Protein AF-A0ABD3DIK8-F1 (afdb_monomer)

Mean predicted aligned error: 4.64 Å

Radius of gyration: 12.61 Å; Cα contacts (8 Å, |Δi|>4): 151; chains: 1; bounding box: 32×19×31 Å

InterPro domains:
  IPR000864 Proteinase inhibitor I13, potato inhibitor I [PF00280] (23-88)
  IPR000864 Proteinase inhibitor I13, potato inhibitor I [PTHR33091] (21-88)
  IPR036354 Proteinase inhibitor I13, potato inhibitor I superfamily [SSF54654] (23-88)

Solvent-accessible surface area (backbone atoms only — not comparable to full-atom values): 5081 Å² total; per-residue (Å²): 130,79,94,61,71,83,73,76,78,42,36,91,92,41,93,46,51,76,58,39,23,74,90,37,61,41,66,39,72,87,37,48,68,33,45,53,67,61,36,49,56,51,48,44,70,53,24,76,71,44,46,79,44,82,26,47,71,94,59,71,67,90,76,89,72,74,16,40,36,22,26,48,44,38,22,42,98,84,46,23,24,72,46,68,32,38,46,52

Nearest PDB structures (foldseek):
  6qiy-assembly1_A  TM=9.265E-01  e=1.836E-06  Hordeum vulgare
  1tm5-assembly1_I  TM=9.489E-01  e=3.331E-06  Hordeum vulgare subsp. vulgare
  1y48-assembly1_I  TM=9.475E-01  e=4.637E-06  Hordeum vulgare
  1dwm-assembly1_A  TM=8.902E-01  e=1.719E-06  Linum usitatissimum
  1y4d-assembly1_I  TM=9.323E-01  e=1.428E-05  Hordeum vulgare

Secondary structure (DSSP, 8-state):
--SSPSSPP--TT--SHHHHHTTS--B-GGGTTSBHHHHHHHHHHH-TTPEEEEEEGGG-PPP----TTEEEEEE-TTSBB-S--BB-

Organism: NCBI:txid1961234

pLDDT: mean 89.47, std 11.83, range [39.56, 98.38]

Structure (mmCIF, N/CA/C/O backbone):
data_AF-A0ABD3DIK8-F1
#
_entry.id   AF-A0ABD3DIK8-F1
#
loop_
_atom_site.group_PDB
_atom_site.id
_atom_site.type_symbol
_atom_site.label_atom_id
_atom_site.label_alt_id
_atom_site.label_comp_id
_atom_site.label_asym_id
_atom_site.label_entity_id
_atom_site.label_seq_id
_atom_site.pdbx_PDB_ins_code
_atom_site.Cartn_x
_atom_site.Cartn_y
_atom_site.Cartn_z
_atom_site.occupancy
_atom_site.B_iso_or_equiv
_atom_site.auth_seq_id
_atom_site.auth_comp_id
_atom_site.auth_asym_id
_atom_site.auth_atom_id
_atom_site.pdbx_PDB_model_num
ATOM 1 N N . MET A 1 1 ? 18.627 -5.578 16.330 1.00 39.56 1 MET A N 1
ATOM 2 C CA . MET A 1 1 ? 18.293 -4.609 15.267 1.00 39.56 1 MET A CA 1
ATOM 3 C C . MET A 1 1 ? 18.080 -5.418 14.004 1.00 39.56 1 MET A C 1
ATOM 5 O O . MET A 1 1 ? 19.035 -6.037 13.560 1.00 39.56 1 MET A O 1
ATOM 9 N N . HIS A 1 2 ? 16.849 -5.523 13.500 1.00 46.25 2 HIS A N 1
ATOM 10 C CA . HIS A 1 2 ? 16.635 -6.077 12.162 1.00 46.25 2 HIS A CA 1
ATOM 11 C C . HIS A 1 2 ? 17.120 -5.007 11.173 1.00 46.25 2 HIS A C 1
ATOM 13 O O . HIS A 1 2 ? 16.569 -3.908 11.200 1.00 46.25 2 HIS A O 1
ATOM 19 N N . PRO A 1 3 ? 18.185 -5.252 10.391 1.00 63.44 3 PRO A N 1
ATOM 20 C CA . PRO A 1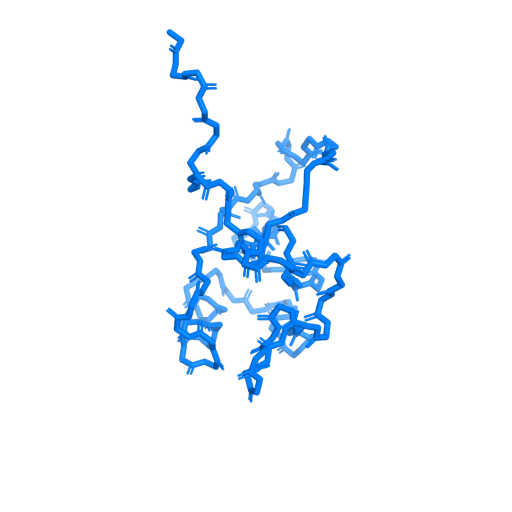 3 ? 18.851 -4.200 9.622 1.00 63.44 3 PRO A CA 1
ATOM 21 C C . PRO A 1 3 ? 18.048 -3.716 8.406 1.00 63.44 3 PRO A C 1
ATOM 23 O O . PRO A 1 3 ? 18.473 -2.769 7.752 1.00 63.44 3 PRO A O 1
ATOM 26 N N . TYR A 1 4 ? 16.889 -4.320 8.123 1.00 58.00 4 TYR A N 1
ATOM 27 C CA . TYR A 1 4 ? 16.036 -3.950 7.001 1.00 58.00 4 TYR A CA 1
ATOM 28 C C . TYR A 1 4 ? 14.578 -3.809 7.454 1.00 58.00 4 TYR A C 1
ATOM 30 O O . TYR A 1 4 ? 14.066 -4.729 8.104 1.00 58.00 4 TYR A O 1
ATOM 38 N N . PRO A 1 5 ? 13.900 -2.686 7.141 1.00 66.62 5 PRO A N 1
ATOM 39 C CA . PRO A 1 5 ? 12.455 -2.598 7.303 1.00 66.62 5 PRO A CA 1
ATOM 40 C C . PRO A 1 5 ? 11.804 -3.688 6.441 1.00 66.62 5 PRO A C 1
ATOM 42 O O . PRO A 1 5 ? 12.210 -3.906 5.304 1.00 66.62 5 PRO A O 1
ATOM 45 N N . TYR A 1 6 ? 10.849 -4.424 7.011 1.00 70.06 6 TYR A N 1
ATOM 46 C CA . TYR A 1 6 ? 10.078 -5.436 6.290 1.00 70.06 6 TYR A CA 1
ATOM 47 C C . TYR A 1 6 ? 8.843 -4.774 5.653 1.00 70.06 6 TYR A C 1
ATOM 49 O O . TYR A 1 6 ? 8.172 -4.001 6.345 1.00 70.06 6 TYR A O 1
ATOM 57 N N . PRO A 1 7 ? 8.504 -5.075 4.388 1.00 82.31 7 PRO A N 1
ATOM 58 C CA . PRO A 1 7 ? 9.208 -5.975 3.466 1.00 82.31 7 PRO A CA 1
ATOM 59 C C . PRO A 1 7 ? 10.541 -5.378 2.971 1.00 82.31 7 PRO A C 1
ATOM 61 O O . PRO A 1 7 ? 10.646 -4.153 2.871 1.00 82.31 7 PRO A O 1
ATOM 64 N N . PRO A 1 8 ? 11.542 -6.212 2.616 1.00 87.88 8 PRO A N 1
ATOM 65 C CA . PRO A 1 8 ? 12.703 -5.747 1.865 1.00 87.88 8 PRO A CA 1
ATOM 66 C C . PRO A 1 8 ? 12.259 -4.956 0.633 1.00 87.88 8 PRO A C 1
ATOM 68 O O . PRO A 1 8 ? 11.350 -5.374 -0.083 1.00 87.88 8 PRO A O 1
ATOM 71 N N . CYS A 1 9 ? 12.8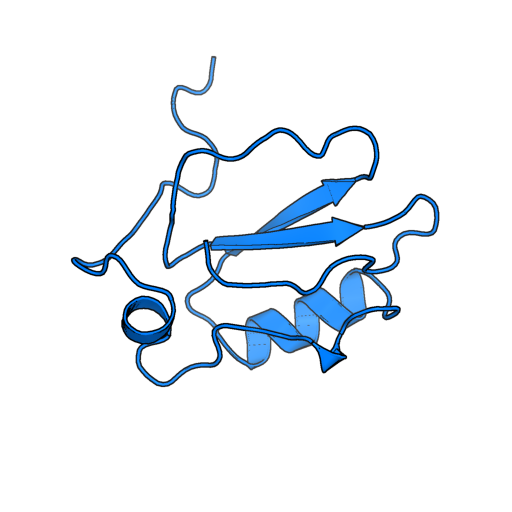80 -3.802 0.413 1.00 88.50 9 CYS A N 1
ATOM 72 C CA . CYS A 1 9 ? 12.499 -2.910 -0.670 1.00 88.50 9 CYS A CA 1
ATOM 73 C C . CYS A 1 9 ? 12.846 -3.521 -2.031 1.00 88.50 9 CYS A C 1
ATOM 75 O O . CYS A 1 9 ? 14.018 -3.790 -2.305 1.00 88.50 9 CYS A O 1
ATOM 77 N N . GLU A 1 10 ? 11.846 -3.694 -2.894 1.00 89.88 10 GLU A N 1
ATOM 78 C CA . GLU A 1 10 ? 12.046 -4.131 -4.273 1.00 89.88 10 GLU A CA 1
ATOM 79 C C . GLU A 1 10 ? 11.490 -3.081 -5.231 1.00 89.88 10 GLU A C 1
ATOM 81 O O . GLU A 1 10 ? 10.284 -2.845 -5.285 1.00 89.88 10 GLU A O 1
ATOM 86 N N . SER A 1 11 ? 12.381 -2.439 -5.990 1.00 86.19 11 SER A N 1
ATOM 87 C CA . SER A 1 11 ? 12.009 -1.411 -6.972 1.00 86.19 11 SER A CA 1
ATOM 88 C C . SER A 1 11 ? 11.958 -1.946 -8.407 1.00 86.19 11 SER A C 1
ATOM 90 O O . SER A 1 11 ? 11.472 -1.262 -9.291 1.00 86.19 11 SER A O 1
ATOM 92 N N . PHE A 1 12 ? 12.467 -3.154 -8.681 1.00 85.06 12 PHE A N 1
ATOM 93 C CA . PHE A 1 12 ? 12.464 -3.776 -10.021 1.00 85.06 12 PHE A CA 1
ATOM 94 C C . PHE A 1 12 ? 12.995 -2.887 -11.170 1.00 85.06 12 PHE A C 1
ATOM 96 O O . PHE A 1 12 ? 12.581 -3.047 -12.316 1.00 85.06 12 PHE A O 1
ATOM 103 N N . GLY A 1 13 ? 13.907 -1.951 -10.879 1.00 87.06 13 GLY A N 1
ATOM 104 C CA . GLY A 1 13 ? 14.421 -0.985 -11.861 1.00 87.06 13 GLY A CA 1
ATOM 105 C C . GLY A 1 13 ? 13.483 0.191 -12.168 1.00 87.06 13 GLY A C 1
ATOM 106 O O . GLY A 1 13 ? 13.761 0.950 -13.090 1.00 87.06 13 GLY A O 1
ATOM 107 N N . CYS A 1 14 ? 12.400 0.346 -11.409 1.00 90.12 14 CYS A N 1
ATOM 108 C CA . CYS A 1 14 ? 11.473 1.469 -11.470 1.00 90.12 14 CYS A CA 1
ATOM 109 C C . CYS A 1 14 ? 11.793 2.525 -10.405 1.00 90.12 14 CYS A C 1
ATOM 111 O O . CYS A 1 14 ? 12.186 2.200 -9.285 1.00 90.12 14 CYS A O 1
ATOM 113 N N . ASP A 1 15 ? 11.538 3.786 -10.737 1.00 87.56 15 ASP A N 1
ATOM 114 C CA . ASP A 1 15 ? 11.639 4.954 -9.854 1.00 87.56 15 ASP A CA 1
ATOM 115 C C . ASP A 1 15 ? 10.308 5.724 -9.725 1.00 87.56 15 ASP A C 1
ATOM 117 O O . ASP A 1 15 ? 10.231 6.721 -9.006 1.00 87.56 15 ASP A O 1
ATOM 121 N N . SER A 1 16 ? 9.246 5.241 -10.380 1.00 91.50 16 SER A N 1
ATOM 122 C CA . SER A 1 16 ? 7.904 5.828 -10.370 1.00 91.50 16 SER A CA 1
ATOM 123 C C . SER A 1 16 ? 6.819 4.804 -10.033 1.00 91.50 16 SER A C 1
ATOM 125 O O . SER A 1 16 ? 6.972 3.599 -10.264 1.00 91.50 16 SER A O 1
ATOM 127 N N . ARG A 1 17 ? 5.687 5.280 -9.496 1.00 92.31 17 ARG A N 1
ATOM 128 C CA . ARG A 1 17 ? 4.537 4.433 -9.120 1.00 92.31 17 ARG A CA 1
ATOM 129 C C . ARG A 1 17 ? 3.910 3.768 -10.337 1.00 92.31 17 ARG A C 1
ATOM 131 O O . ARG A 1 17 ? 3.525 2.604 -10.278 1.00 92.31 17 ARG A O 1
ATOM 138 N N . GLU A 1 18 ? 3.862 4.494 -11.446 1.00 92.94 18 GLU A N 1
ATOM 139 C CA . GLU A 1 18 ? 3.336 4.037 -12.725 1.00 92.94 18 GLU A CA 1
ATOM 140 C C . GLU A 1 18 ? 4.155 2.855 -13.252 1.00 92.94 18 GLU A C 1
ATOM 142 O O . GLU A 1 18 ? 3.590 1.856 -13.697 1.00 92.94 18 GLU A O 1
ATOM 147 N N . CYS A 1 19 ? 5.487 2.931 -13.140 1.00 93.12 19 CYS A N 1
ATOM 148 C CA . CYS A 1 19 ? 6.373 1.827 -13.495 1.00 93.12 19 CYS A CA 1
ATOM 149 C 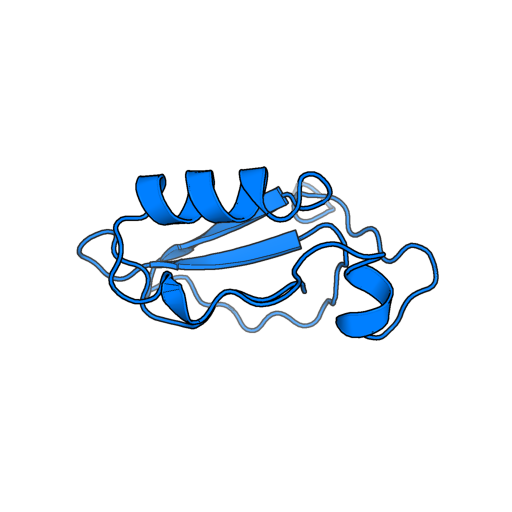C . CYS A 1 19 ? 6.179 0.637 -12.542 1.00 93.12 19 CYS A C 1
ATOM 151 O O . CYS A 1 19 ? 5.996 -0.494 -12.998 1.00 93.12 19 CYS A O 1
ATOM 153 N N . CYS A 1 20 ? 6.132 0.890 -11.227 1.00 93.19 20 CYS A N 1
ATOM 154 C CA . CYS A 1 20 ? 5.913 -0.140 -10.208 1.00 93.19 20 CYS A CA 1
ATOM 155 C C . CYS A 1 20 ? 4.584 -0.889 -10.364 1.00 93.19 20 CYS A C 1
ATOM 157 O O . CYS A 1 20 ? 4.514 -2.076 -10.044 1.00 93.19 20 CYS A O 1
ATOM 159 N N . GLY A 1 21 ? 3.539 -0.216 -10.858 1.00 91.06 21 GLY A N 1
ATOM 160 C CA . GLY A 1 21 ? 2.220 -0.810 -11.058 1.00 91.06 21 GLY A CA 1
ATOM 161 C C . GLY A 1 21 ? 2.256 -2.024 -11.984 1.00 91.06 21 GLY A C 1
ATOM 162 O O . GLY A 1 21 ? 1.529 -2.982 -11.750 1.00 91.06 21 GLY A O 1
ATOM 163 N N . ARG A 1 22 ? 3.126 -2.038 -13.009 1.00 88.94 22 ARG A N 1
ATOM 164 C CA . ARG A 1 22 ? 3.309 -3.176 -13.943 1.00 88.94 22 ARG A CA 1
ATOM 165 C C . ARG A 1 22 ? 1.987 -3.739 -14.502 1.00 88.94 22 ARG A C 1
ATOM 167 O O . ARG A 1 22 ? 1.856 -4.943 -14.705 1.00 88.94 22 ARG A O 1
ATOM 174 N N . GLY A 1 23 ? 1.010 -2.862 -14.745 1.00 91.50 23 GLY A N 1
ATOM 175 C CA . GLY A 1 23 ? -0.337 -3.218 -15.216 1.00 91.50 23 GLY A CA 1
ATOM 176 C C . GLY A 1 23 ? -1.375 -3.463 -14.111 1.00 91.50 23 GLY A C 1
ATOM 177 O O . GLY A 1 23 ? -2.561 -3.561 -14.417 1.00 91.50 23 GLY A O 1
ATOM 178 N N . TYR A 1 24 ? -0.962 -3.509 -12.845 1.00 96.19 24 TYR A N 1
ATOM 179 C CA . TYR A 1 24 ? -1.834 -3.494 -11.671 1.00 96.19 24 TYR A CA 1
ATOM 180 C C . TYR A 1 24 ? -2.087 -2.069 -11.174 1.00 96.19 24 TYR A C 1
ATOM 182 O O . TYR A 1 24 ? -1.402 -1.115 -11.558 1.00 96.19 24 TYR A O 1
ATOM 190 N N . LYS A 1 25 ? -3.074 -1.921 -10.282 1.00 97.19 25 LYS A N 1
ATOM 191 C CA . LYS A 1 25 ? -3.311 -0.642 -9.608 1.00 97.19 25 LYS A CA 1
ATOM 192 C C . LYS A 1 25 ? -2.146 -0.283 -8.689 1.00 97.19 25 LYS A C 1
ATOM 194 O O . LYS A 1 25 ? -1.525 -1.153 -8.079 1.00 97.19 25 LYS A O 1
ATOM 199 N N . PHE A 1 26 ? -1.889 1.014 -8.580 1.00 96.62 26 PHE A N 1
ATOM 200 C CA . PHE A 1 26 ? -0.834 1.569 -7.734 1.00 96.62 26 PHE A CA 1
ATOM 201 C C . PHE A 1 26 ? -1.324 2.689 -6.800 1.00 96.62 26 PHE A C 1
ATOM 203 O O . PHE A 1 26 ? -0.534 3.188 -6.002 1.00 96.62 26 PHE A O 1
ATOM 210 N N . THR A 1 27 ? -2.611 3.053 -6.866 1.00 97.19 27 THR A N 1
ATOM 211 C CA . THR A 1 27 ? -3.301 3.959 -5.931 1.00 97.19 27 THR A CA 1
ATOM 212 C C . THR A 1 27 ? -4.714 3.450 -5.627 1.00 97.19 27 THR A C 1
ATOM 214 O O . THR A 1 27 ? -5.321 2.745 -6.446 1.00 97.19 27 THR A O 1
ATOM 217 N N . TRP A 1 28 ? -5.240 3.785 -4.443 1.00 98.12 28 TRP A N 1
ATOM 218 C CA . TRP A 1 28 ? -6.545 3.311 -3.955 1.00 98.12 28 TRP A CA 1
ATOM 219 C C . TRP A 1 28 ? -7.357 4.407 -3.233 1.00 98.12 28 TRP A C 1
ATOM 221 O O . TRP A 1 28 ? -7.679 4.267 -2.053 1.00 98.12 28 TRP A O 1
ATOM 231 N N . PRO A 1 29 ? -7.795 5.477 -3.918 1.00 97.69 29 PRO A N 1
ATOM 232 C CA . PRO A 1 29 ? -8.594 6.539 -3.288 1.00 97.69 29 PRO A CA 1
ATOM 233 C C . PRO A 1 29 ? -9.937 6.030 -2.741 1.00 97.69 29 PRO A C 1
ATOM 235 O O . PRO A 1 29 ? -10.481 6.557 -1.774 1.00 97.69 29 PRO A O 1
ATOM 238 N N . ASN A 1 30 ? -10.476 4.962 -3.335 1.00 97.56 30 ASN A N 1
ATOM 239 C CA . ASN A 1 30 ? -11.783 4.406 -3.000 1.00 97.56 30 ASN A CA 1
ATOM 240 C C . ASN A 1 30 ? -11.827 3.640 -1.669 1.00 97.56 30 ASN A C 1
ATOM 242 O O . ASN A 1 30 ? -12.921 3.251 -1.268 1.00 97.56 30 ASN A O 1
ATOM 246 N N . VAL A 1 31 ? -10.685 3.374 -1.019 1.00 98.06 31 VAL A N 1
ATOM 247 C CA . VAL A 1 31 ? -10.653 2.643 0.263 1.00 98.06 31 VAL A CA 1
ATOM 248 C C . VAL A 1 31 ? -10.534 3.560 1.479 1.00 98.06 31 VAL A C 1
ATOM 250 O O . VAL A 1 31 ? -10.605 3.083 2.610 1.00 98.06 31 VAL A O 1
ATOM 253 N N . VAL A 1 32 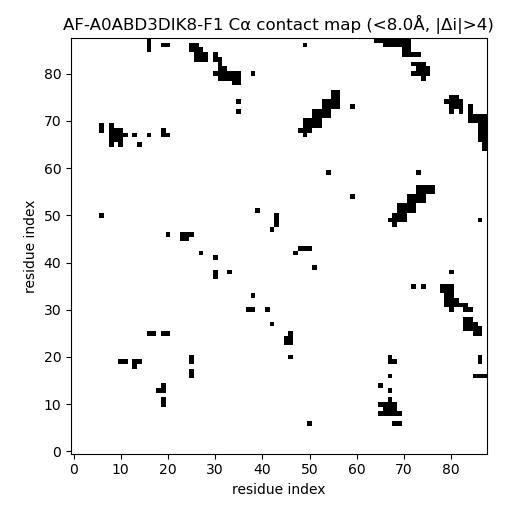? -10.399 4.873 1.276 1.00 97.69 32 VAL A N 1
ATOM 254 C CA . VAL A 1 32 ? -10.415 5.851 2.371 1.00 97.69 32 VAL A CA 1
ATOM 255 C C . VAL A 1 32 ? -11.757 5.776 3.107 1.00 97.69 32 VAL A C 1
ATOM 257 O O . VAL A 1 32 ? -12.824 5.737 2.499 1.00 97.69 32 VAL A O 1
ATOM 260 N N . GLY A 1 33 ? -11.706 5.715 4.436 1.00 97.50 33 GLY A N 1
ATOM 261 C CA . GLY A 1 33 ? -12.857 5.537 5.320 1.00 97.50 33 GLY A CA 1
ATOM 262 C C . GLY A 1 33 ? -13.297 4.084 5.531 1.00 97.50 33 GLY A C 1
ATOM 263 O O . GLY A 1 33 ? -14.045 3.823 6.479 1.00 97.50 33 GLY A O 1
ATOM 264 N N . MET A 1 34 ? -12.831 3.129 4.715 1.00 98.25 34 MET A N 1
ATOM 265 C CA . MET A 1 34 ? -13.102 1.699 4.918 1.00 98.25 34 MET A CA 1
ATOM 266 C C . MET A 1 34 ? -12.363 1.159 6.141 1.00 98.25 34 MET A C 1
ATOM 268 O O . MET A 1 34 ? -11.411 1.769 6.641 1.00 98.25 34 MET A O 1
ATOM 272 N N . THR A 1 35 ? -12.795 -0.000 6.633 1.00 98.06 35 THR A N 1
ATOM 273 C CA . THR A 1 35 ? -12.048 -0.702 7.678 1.00 98.06 35 THR A CA 1
ATOM 274 C C . THR A 1 35 ? -10.713 -1.214 7.137 1.00 98.06 35 THR A C 1
ATOM 276 O O . THR A 1 35 ? -10.560 -1.485 5.942 1.00 98.06 35 THR A O 1
ATOM 279 N N . LYS A 1 36 ? -9.738 -1.380 8.035 1.00 96.25 36 LYS A N 1
ATOM 280 C CA . LYS A 1 36 ? -8.422 -1.952 7.723 1.00 96.25 36 LYS A CA 1
ATOM 281 C C . LYS A 1 36 ? -8.516 -3.244 6.900 1.00 96.25 36 LYS A C 1
ATOM 283 O O . LYS A 1 36 ? -7.806 -3.388 5.910 1.00 96.25 36 LYS A O 1
ATOM 288 N N . ASP A 1 37 ? -9.381 -4.172 7.304 1.00 97.81 37 ASP A N 1
ATOM 289 C CA . ASP A 1 37 ? -9.457 -5.502 6.691 1.00 97.81 37 ASP A CA 1
ATOM 290 C C . ASP A 1 37 ? -10.114 -5.460 5.299 1.00 97.81 37 ASP A C 1
ATOM 292 O O . ASP A 1 37 ? -9.647 -6.133 4.379 1.00 97.81 37 ASP A O 1
ATOM 296 N N . GLU A 1 38 ? -11.132 -4.611 5.101 1.00 98.06 38 GLU A N 1
ATOM 297 C CA . GLU A 1 38 ? -11.733 -4.369 3.780 1.00 98.06 38 GLU A CA 1
ATOM 298 C C . GLU A 1 38 ? -10.716 -3.766 2.805 1.00 98.06 38 GLU A C 1
ATOM 300 O O . GLU A 1 38 ? -10.579 -4.235 1.672 1.00 98.06 38 GLU A O 1
ATOM 305 N N . ALA A 1 39 ? -9.966 -2.755 3.253 1.00 98.12 39 ALA A N 1
ATOM 306 C CA . ALA A 1 39 ? -8.946 -2.113 2.436 1.00 98.12 39 ALA A CA 1
ATOM 307 C C . ALA A 1 39 ? -7.823 -3.090 2.055 1.00 98.12 39 ALA A C 1
ATOM 309 O O . ALA A 1 39 ? -7.424 -3.132 0.891 1.00 98.12 39 ALA A O 1
ATOM 310 N N . ILE A 1 40 ? -7.367 -3.929 2.995 1.00 97.94 40 ILE A N 1
ATOM 311 C CA . ILE A 1 40 ? -6.371 -4.978 2.726 1.00 97.94 40 ILE A CA 1
ATOM 312 C C . ILE A 1 40 ? -6.858 -5.931 1.636 1.00 97.94 40 ILE A C 1
ATOM 314 O O . ILE A 1 40 ? -6.127 -6.192 0.679 1.00 97.94 40 ILE A O 1
ATOM 318 N N . ALA A 1 41 ? -8.091 -6.426 1.749 1.00 98.19 41 ALA A N 1
ATOM 319 C CA . ALA A 1 41 ? -8.644 -7.365 0.779 1.00 98.19 41 ALA A CA 1
ATOM 320 C C . ALA A 1 41 ? -8.730 -6.759 -0.632 1.00 98.19 41 ALA A C 1
ATOM 322 O O . ALA A 1 41 ? -8.438 -7.440 -1.616 1.00 98.19 41 ALA A O 1
ATOM 323 N N . ILE A 1 42 ? -9.098 -5.479 -0.739 1.00 98.38 42 ILE A N 1
ATOM 324 C CA . ILE A 1 42 ? -9.158 -4.765 -2.020 1.00 98.38 42 ILE A CA 1
ATOM 325 C C . ILE A 1 42 ? -7.758 -4.585 -2.609 1.00 98.38 42 ILE A C 1
ATOM 327 O O . ILE A 1 42 ? -7.555 -4.917 -3.774 1.00 98.38 42 ILE A O 1
ATOM 331 N N . ILE A 1 43 ? -6.794 -4.100 -1.823 1.00 98.19 43 ILE A N 1
ATOM 332 C CA . ILE A 1 43 ? -5.436 -3.811 -2.308 1.00 98.19 43 ILE A CA 1
ATOM 333 C C . ILE A 1 43 ? -4.740 -5.095 -2.773 1.00 98.19 43 ILE A C 1
ATOM 335 O O . ILE A 1 43 ? -4.218 -5.123 -3.883 1.00 98.19 43 ILE A O 1
ATOM 339 N N . VAL A 1 44 ? -4.796 -6.177 -1.986 1.00 97.44 44 VAL A N 1
ATOM 340 C CA . VAL A 1 44 ? -4.176 -7.469 -2.347 1.00 97.44 44 VAL A CA 1
ATOM 341 C C . VAL A 1 44 ? -4.799 -8.063 -3.612 1.00 97.44 44 VAL A C 1
ATOM 343 O O . VAL A 1 44 ? -4.096 -8.643 -4.437 1.00 97.44 44 VAL A O 1
ATOM 346 N N . ARG A 1 45 ? -6.117 -7.913 -3.790 1.00 97.88 45 ARG A N 1
ATOM 347 C CA . ARG A 1 45 ? -6.806 -8.369 -5.002 1.00 97.88 45 ARG A CA 1
ATOM 348 C C . ARG A 1 45 ? -6.427 -7.534 -6.225 1.00 97.88 45 ARG A C 1
ATOM 350 O O . ARG A 1 45 ? -6.266 -8.087 -7.308 1.00 97.88 45 ARG A O 1
ATOM 357 N N . ASP A 1 46 ? -6.329 -6.219 -6.061 1.00 98.06 46 ASP A N 1
ATOM 358 C CA . ASP A 1 46 ? -6.070 -5.284 -7.155 1.00 98.06 46 ASP A CA 1
ATOM 359 C C . ASP A 1 46 ? -4.585 -5.266 -7.571 1.00 98.06 46 ASP A C 1
ATOM 361 O O . ASP A 1 46 ? -4.282 -4.983 -8.732 1.00 98.06 46 ASP A O 1
ATOM 365 N N . ASN A 1 47 ? -3.664 -5.567 -6.648 1.00 97.31 47 ASN A N 1
ATOM 366 C CA . ASN A 1 47 ? -2.234 -5.708 -6.906 1.00 97.31 47 ASN A CA 1
ATOM 367 C C . ASN A 1 47 ? -1.615 -6.795 -5.995 1.00 97.31 47 ASN A C 1
ATOM 369 O O . ASN A 1 47 ? -1.285 -6.523 -4.843 1.00 97.31 47 ASN A O 1
ATOM 373 N N . PRO A 1 48 ? -1.400 -8.024 -6.492 1.00 95.62 48 PRO A N 1
ATOM 374 C CA . PRO A 1 48 ? -0.816 -9.105 -5.698 1.00 95.62 48 PRO A CA 1
ATOM 375 C C . PRO A 1 48 ? 0.706 -8.974 -5.502 1.00 95.62 48 PRO A C 1
ATOM 377 O O . PRO A 1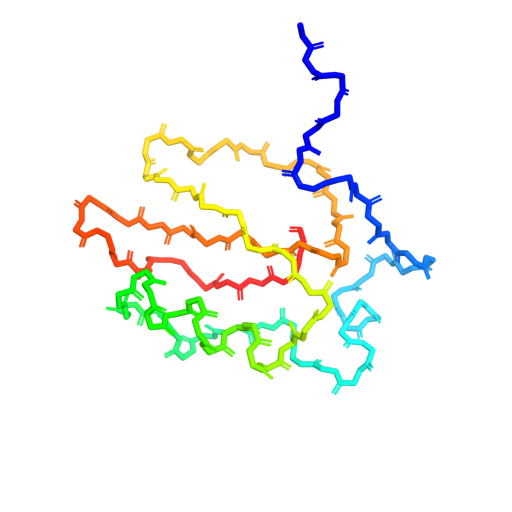 48 ? 1.300 -9.806 -4.821 1.00 95.62 48 PRO A O 1
ATOM 380 N N . LEU A 1 49 ? 1.356 -7.972 -6.110 1.00 93.69 49 LEU A N 1
ATOM 381 C CA . LEU A 1 49 ? 2.804 -7.749 -6.005 1.00 93.69 49 LEU A CA 1
ATOM 382 C C . LEU A 1 49 ? 3.195 -6.913 -4.779 1.00 93.69 49 LEU A C 1
ATOM 384 O O . LEU A 1 49 ? 4.386 -6.774 -4.498 1.00 93.69 49 LEU A O 1
ATOM 388 N N . VAL A 1 50 ? 2.223 -6.334 -4.069 1.00 95.19 50 VAL A N 1
ATOM 389 C CA . VAL A 1 50 ? 2.486 -5.433 -2.942 1.00 95.19 50 VAL A CA 1
ATOM 390 C C . VAL A 1 50 ? 2.265 -6.119 -1.603 1.00 95.19 50 VAL A C 1
ATOM 392 O O . VAL A 1 50 ? 1.351 -6.918 -1.412 1.00 95.19 50 VAL A O 1
ATOM 395 N N . THR A 1 51 ? 3.089 -5.744 -0.636 1.00 95.25 51 THR A N 1
ATOM 396 C CA . THR A 1 51 ? 2.905 -6.040 0.780 1.00 95.25 51 THR A CA 1
ATOM 397 C C . THR A 1 51 ? 2.390 -4.790 1.476 1.00 95.25 51 THR A C 1
ATOM 399 O O . THR A 1 51 ? 2.946 -3.700 1.334 1.00 95.25 51 THR A O 1
ATOM 402 N N . ILE A 1 52 ? 1.325 -4.953 2.252 1.00 95.12 52 ILE A N 1
ATOM 403 C CA . ILE A 1 52 ? 0.709 -3.850 2.983 1.00 95.12 52 ILE A CA 1
ATOM 404 C C . ILE A 1 52 ? 1.394 -3.699 4.334 1.00 95.12 52 ILE A C 1
ATOM 406 O O . ILE A 1 52 ? 1.500 -4.665 5.094 1.00 95.12 52 ILE A O 1
ATOM 410 N N . VAL A 1 53 ? 1.812 -2.478 4.655 1.00 92.81 53 VAL A N 1
ATOM 411 C CA . VAL A 1 53 ? 2.388 -2.143 5.956 1.00 92.81 53 VAL A CA 1
ATOM 412 C C . VAL A 1 53 ? 1.489 -1.138 6.664 1.00 92.81 53 VAL A C 1
ATOM 414 O O . VAL A 1 53 ? 1.223 -0.043 6.170 1.00 92.81 53 VAL A O 1
ATOM 417 N N . LEU A 1 54 ? 1.001 -1.530 7.837 1.00 92.38 54 LEU A N 1
ATOM 418 C CA . LEU A 1 54 ? 0.085 -0.724 8.635 1.00 92.38 54 LEU A CA 1
ATOM 419 C C . LEU A 1 54 ? 0.828 0.404 9.353 1.00 92.38 54 LEU A C 1
ATOM 421 O O . LEU A 1 54 ? 1.835 0.158 10.022 1.00 92.38 54 LEU A O 1
ATOM 425 N N . ARG A 1 55 ? 0.279 1.620 9.295 1.00 90.19 55 ARG A N 1
ATOM 426 C CA . ARG A 1 55 ? 0.699 2.747 10.138 1.00 90.19 55 ARG A CA 1
ATOM 427 C C . ARG A 1 55 ? -0.494 3.287 10.898 1.00 90.19 55 ARG A C 1
ATOM 429 O O . ARG A 1 55 ? -1.437 3.801 10.310 1.00 90.19 55 ARG A O 1
ATOM 436 N N . SER A 1 56 ? -0.447 3.197 12.216 1.00 89.44 56 SER A N 1
ATOM 437 C CA . SER A 1 56 ? -1.395 3.914 13.060 1.00 89.44 56 SER A CA 1
ATOM 438 C C . SER A 1 56 ? -1.026 5.396 13.142 1.00 89.44 56 SER A C 1
ATOM 440 O O . SER A 1 56 ? 0.129 5.779 12.953 1.00 89.44 56 SER A O 1
ATOM 442 N N . GLU A 1 57 ? -2.014 6.236 13.435 1.00 79.88 57 GLU A N 1
ATOM 443 C CA . GLU A 1 57 ? -1.908 7.700 13.501 1.00 79.88 57 GLU A CA 1
ATOM 444 C C . GLU A 1 57 ? -0.704 8.222 14.314 1.00 79.88 57 GLU A C 1
ATOM 446 O O . GLU A 1 57 ? -0.055 9.178 13.897 1.00 79.88 57 GLU A O 1
ATOM 451 N N . GLY A 1 58 ? -0.324 7.546 15.405 1.00 72.50 58 GLY A N 1
ATOM 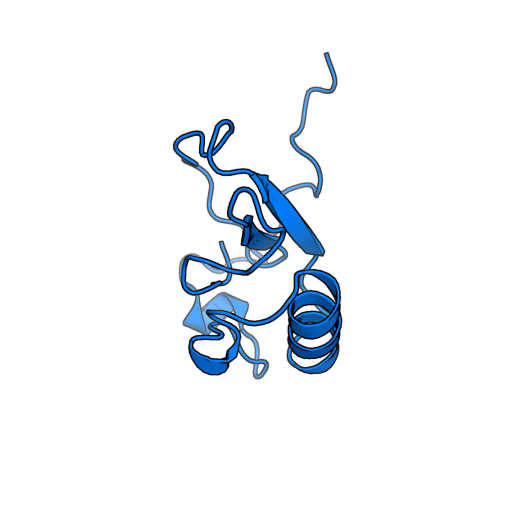452 C CA . GLY A 1 58 ? 0.841 7.905 16.231 1.00 72.50 58 GLY A CA 1
ATOM 453 C C . GLY A 1 58 ? 2.207 7.421 15.717 1.00 72.50 58 GLY A C 1
ATOM 454 O O . GLY A 1 58 ? 3.234 7.786 16.282 1.00 72.50 58 GLY A O 1
ATOM 455 N N . HIS A 1 59 ? 2.238 6.602 14.663 1.00 72.69 59 HIS A N 1
ATOM 456 C CA . HIS A 1 59 ? 3.447 5.977 14.109 1.00 72.69 59 HIS A CA 1
ATOM 457 C C . HIS A 1 59 ? 3.651 6.297 12.620 1.00 72.69 59 HIS A C 1
ATOM 459 O O . HIS A 1 59 ? 4.338 5.562 11.904 1.00 72.69 59 HIS A O 1
ATOM 465 N N . ARG A 1 60 ? 3.082 7.408 12.136 1.00 70.81 60 ARG A N 1
ATOM 466 C CA . ARG A 1 60 ? 3.337 7.924 10.783 1.00 70.81 60 ARG A CA 1
ATOM 467 C C . ARG A 1 60 ? 4.713 8.585 10.710 1.00 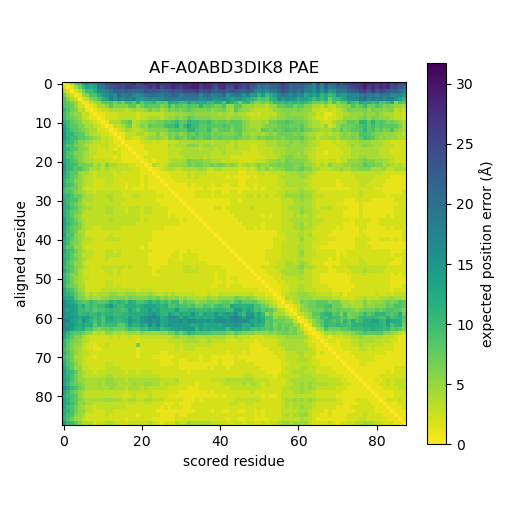70.81 60 ARG A C 1
ATOM 469 O O . ARG A 1 60 ? 4.845 9.804 10.659 1.00 70.81 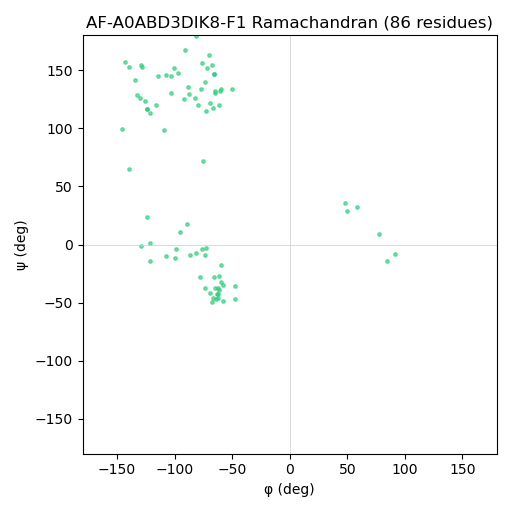60 ARG A O 1
ATOM 476 N N . TRP A 1 61 ? 5.759 7.770 10.747 1.00 70.00 61 TRP A N 1
ATOM 477 C CA . TRP A 1 61 ? 7.122 8.235 10.510 1.00 70.00 61 TRP A CA 1
ATOM 478 C C . TRP A 1 61 ? 7.272 8.702 9.062 1.00 70.00 61 TRP A C 1
ATOM 480 O O . TRP A 1 61 ? 6.653 8.146 8.153 1.00 70.00 61 TRP A O 1
ATOM 490 N N . ARG A 1 62 ? 8.115 9.716 8.838 1.00 61.94 62 ARG A N 1
ATOM 491 C CA . ARG A 1 62 ? 8.454 10.160 7.484 1.00 61.94 62 ARG A CA 1
ATOM 492 C C . ARG A 1 62 ? 9.239 9.054 6.787 1.00 61.94 62 ARG A C 1
ATOM 494 O O . ARG A 1 62 ? 10.330 8.698 7.225 1.00 61.94 62 ARG A O 1
ATOM 501 N N . ILE A 1 63 ? 8.671 8.534 5.711 1.00 68.81 63 ILE A N 1
ATOM 502 C CA . ILE A 1 63 ? 9.260 7.450 4.929 1.00 68.81 63 ILE A CA 1
ATOM 503 C C . ILE A 1 63 ? 10.090 8.071 3.821 1.00 68.81 63 ILE A C 1
ATOM 505 O O . ILE A 1 63 ? 9.620 8.965 3.118 1.00 68.81 63 ILE A O 1
ATOM 509 N N . LEU A 1 64 ? 11.358 7.676 3.763 1.00 75.00 64 LEU A N 1
ATOM 510 C CA . LEU A 1 64 ? 12.348 8.238 2.844 1.00 75.00 64 LEU A CA 1
ATOM 511 C C . LEU A 1 64 ? 12.705 7.267 1.713 1.00 75.00 64 LEU A C 1
ATOM 513 O O . LEU A 1 64 ? 13.386 7.673 0.776 1.00 75.00 64 LEU A O 1
ATOM 517 N N . ASP A 1 65 ? 12.267 6.010 1.800 1.00 83.81 65 ASP A N 1
ATOM 518 C CA . ASP A 1 65 ? 12.440 4.996 0.765 1.00 83.81 65 ASP A CA 1
ATOM 519 C C . ASP A 1 65 ? 11.160 4.825 -0.070 1.00 83.81 65 ASP A C 1
ATOM 521 O O . ASP A 1 65 ? 10.051 5.081 0.395 1.00 83.81 65 ASP A O 1
ATOM 525 N N . PHE A 1 66 ? 11.342 4.413 -1.325 1.00 89.56 66 PHE A N 1
ATOM 526 C CA . PHE A 1 66 ? 10.274 4.144 -2.285 1.00 89.56 66 PHE A CA 1
ATOM 527 C C . PHE A 1 66 ? 10.413 2.709 -2.799 1.00 89.56 66 PHE A C 1
ATOM 529 O O . PHE A 1 66 ? 11.415 2.370 -3.438 1.00 89.56 66 PHE A O 1
ATOM 536 N N . CYS A 1 67 ? 9.419 1.869 -2.513 1.00 91.56 67 CYS A N 1
ATOM 537 C CA . CYS A 1 67 ? 9.444 0.438 -2.816 1.00 91.56 67 CYS A CA 1
ATOM 538 C C . CYS A 1 67 ? 8.217 0.027 -3.632 1.00 91.56 67 CYS A C 1
ATOM 540 O O . CYS A 1 67 ? 7.083 0.196 -3.189 1.00 91.56 67 CYS A O 1
ATOM 542 N N . CYS A 1 68 ? 8.429 -0.579 -4.804 1.00 94.00 68 CYS A N 1
ATOM 543 C CA . CYS A 1 68 ? 7.327 -1.003 -5.673 1.00 94.00 68 CYS A CA 1
ATOM 544 C C . CYS A 1 68 ? 6.468 -2.107 -5.055 1.00 94.00 68 CYS A C 1
ATOM 546 O O . CYS A 1 68 ? 5.293 -2.242 -5.383 1.00 94.00 68 CYS A O 1
ATOM 548 N N . ASN A 1 69 ? 7.062 -2.918 -4.185 1.00 94.62 69 ASN A N 1
ATOM 549 C CA . ASN A 1 69 ? 6.409 -4.034 -3.516 1.00 94.62 69 ASN A CA 1
ATOM 550 C C . ASN A 1 69 ? 5.735 -3.634 -2.196 1.00 94.62 69 ASN A C 1
ATOM 552 O O . ASN A 1 69 ? 5.458 -4.508 -1.372 1.00 94.62 69 ASN A O 1
ATOM 556 N N . ARG A 1 70 ? 5.485 -2.343 -1.952 1.00 94.31 70 ARG A N 1
ATOM 557 C CA . ARG A 1 70 ? 4.962 -1.867 -0.672 1.00 94.31 70 ARG A CA 1
ATOM 558 C C . ARG A 1 70 ? 3.828 -0.874 -0.847 1.00 94.31 70 ARG A C 1
ATOM 560 O O . ARG A 1 70 ? 3.861 -0.036 -1.738 1.00 94.31 70 ARG A O 1
ATOM 567 N N . VAL A 1 71 ? 2.838 -0.986 0.031 1.00 95.06 71 VAL A N 1
ATOM 568 C CA . VAL A 1 71 ? 1.778 0.007 0.210 1.00 95.06 71 VAL A CA 1
ATOM 569 C C . VAL A 1 71 ? 1.662 0.314 1.692 1.00 95.06 71 VAL A C 1
ATOM 571 O O . VAL A 1 71 ? 1.480 -0.589 2.514 1.00 95.06 71 VAL A O 1
ATOM 574 N N . TRP A 1 72 ? 1.738 1.593 2.041 1.00 93.69 72 TRP A N 1
ATOM 575 C CA . TRP A 1 72 ? 1.442 2.042 3.396 1.00 93.69 72 TRP A CA 1
ATOM 576 C C . TRP A 1 72 ? -0.060 2.208 3.569 1.00 93.69 72 TRP A C 1
ATOM 578 O O . TRP A 1 72 ? -0.708 2.917 2.802 1.00 93.69 72 TRP A O 1
ATOM 588 N N . LEU A 1 73 ? -0.610 1.560 4.591 1.00 95.19 73 LEU A N 1
ATOM 589 C CA . LEU A 1 73 ? -2.013 1.694 4.952 1.00 95.19 73 LEU A CA 1
ATOM 590 C C . LEU A 1 73 ? -2.116 2.466 6.265 1.00 95.19 73 LEU A C 1
ATOM 592 O O . LEU A 1 73 ? -1.924 1.909 7.351 1.00 95.19 73 LEU A O 1
ATOM 596 N N . ASP A 1 74 ? -2.390 3.763 6.147 1.00 94.25 74 ASP A N 1
ATOM 597 C CA . ASP A 1 74 ? -2.582 4.639 7.296 1.00 94.25 74 ASP A CA 1
ATOM 598 C C . ASP A 1 74 ? -3.978 4.479 7.875 1.00 94.25 74 ASP A C 1
ATOM 600 O O . ASP A 1 74 ? -4.982 4.771 7.217 1.00 94.25 74 ASP A O 1
ATOM 604 N N . ILE A 1 75 ? -4.028 4.075 9.138 1.00 95.44 75 ILE A N 1
ATOM 605 C CA . ILE A 1 75 ? -5.265 3.900 9.887 1.00 95.44 75 ILE A CA 1
ATOM 606 C C . ILE A 1 75 ? -5.370 4.902 11.038 1.00 95.44 75 ILE A C 1
ATOM 608 O O . ILE A 1 75 ? -4.370 5.288 11.656 1.00 95.44 75 ILE A O 1
ATOM 612 N N . ASP A 1 76 ? -6.594 5.339 11.305 1.00 94.50 76 ASP A N 1
ATOM 613 C CA . ASP A 1 76 ? -6.948 6.165 12.457 1.00 94.50 76 ASP A CA 1
ATOM 614 C C . ASP A 1 76 ? -7.141 5.321 13.732 1.00 94.50 76 ASP A C 1
ATOM 616 O O . ASP A 1 76 ? -7.029 4.088 13.727 1.00 94.50 76 ASP A O 1
ATOM 620 N N . ALA A 1 77 ? -7.462 5.985 14.844 1.00 93.94 77 ALA A N 1
ATOM 621 C CA . ALA A 1 77 ? -7.768 5.328 16.117 1.00 93.94 77 ALA A CA 1
ATOM 622 C C . ALA A 1 77 ? -8.970 4.356 16.062 1.00 93.94 77 ALA A C 1
ATOM 624 O O . ALA A 1 77 ? -9.101 3.498 16.935 1.00 93.94 77 ALA A O 1
ATOM 625 N N . ASN A 1 78 ? -9.828 4.449 15.040 1.00 95.00 78 ASN A N 1
ATOM 626 C CA . ASN A 1 78 ? -10.975 3.567 14.819 1.00 95.00 78 ASN A CA 1
ATOM 627 C C . ASN A 1 78 ? -10.659 2.405 13.857 1.00 95.00 78 ASN A C 1
ATOM 629 O O . ASN A 1 78 ? -11.577 1.702 13.430 1.00 95.00 78 ASN A O 1
ATOM 633 N N . ASN A 1 79 ? -9.383 2.185 13.513 1.00 94.50 79 ASN A N 1
ATOM 634 C CA . ASN A 1 79 ? -8.931 1.203 12.520 1.00 94.50 79 ASN A CA 1
ATOM 635 C C . ASN A 1 79 ? -9.533 1.416 11.119 1.00 94.50 79 ASN A C 1
ATOM 637 O O . ASN A 1 79 ? -9.763 0.4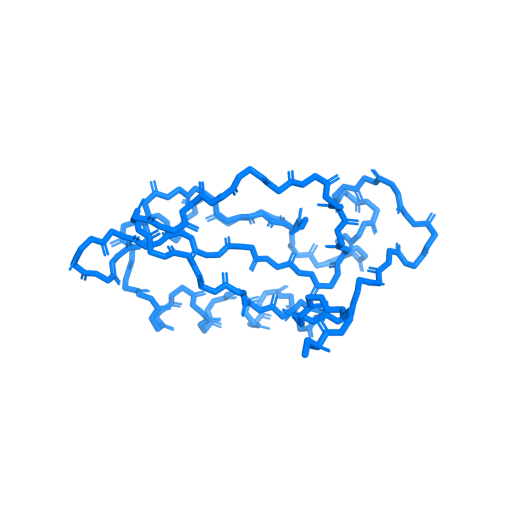50 10.380 1.00 94.50 79 ASN A O 1
ATOM 641 N N . ARG A 1 80 ? -9.788 2.672 10.746 1.00 97.25 80 ARG A N 1
ATOM 642 C CA . ARG A 1 80 ? -10.250 3.052 9.409 1.00 97.25 80 ARG A CA 1
ATOM 643 C C . ARG A 1 80 ? -9.151 3.737 8.627 1.00 97.25 80 ARG A C 1
ATOM 645 O O . ARG A 1 80 ? -8.342 4.471 9.189 1.00 97.25 80 ARG A O 1
ATOM 652 N N . VAL A 1 81 ? -9.141 3.505 7.321 1.00 96.88 81 VAL A N 1
ATOM 653 C CA . VAL A 1 81 ? -8.186 4.146 6.419 1.00 96.88 81 VAL A CA 1
ATOM 654 C C . VAL A 1 81 ? -8.445 5.645 6.392 1.00 96.88 81 VAL A C 1
ATOM 656 O O . VAL A 1 81 ? -9.577 6.081 6.194 1.00 96.88 81 VAL A O 1
ATOM 659 N N . CYS A 1 82 ? -7.400 6.437 6.574 1.00 95.50 82 CYS A N 1
ATOM 660 C CA . CYS A 1 82 ? -7.514 7.891 6.719 1.00 95.50 82 CYS A CA 1
ATOM 661 C C . CYS A 1 82 ? -6.719 8.676 5.670 1.00 95.50 82 CYS A C 1
ATOM 663 O O . CYS A 1 82 ? -6.963 9.867 5.503 1.00 95.50 82 CYS A O 1
ATOM 665 N N . LEU A 1 83 ? -5.803 8.017 4.955 1.00 93.56 83 LEU A N 1
ATOM 666 C CA . LEU A 1 83 ? -5.070 8.569 3.818 1.00 93.56 83 LEU A CA 1
ATOM 667 C C . LEU A 1 83 ? -5.198 7.627 2.626 1.00 93.56 83 LEU A C 1
ATOM 669 O O . LEU A 1 83 ? -5.381 6.423 2.805 1.00 93.56 83 LEU A O 1
ATOM 673 N N . GLU A 1 84 ? -5.106 8.187 1.423 1.00 95.81 84 GLU A N 1
ATOM 674 C CA . GLU A 1 84 ? -5.085 7.411 0.187 1.00 95.81 84 GLU A CA 1
ATOM 675 C C . GLU A 1 84 ? -3.860 6.484 0.170 1.00 95.81 84 GLU A C 1
ATOM 677 O O . GLU A 1 84 ? -2.729 6.969 0.250 1.00 95.81 84 GLU A O 1
ATOM 682 N N . PRO A 1 85 ? -4.057 5.156 0.084 1.00 95.75 85 PRO A N 1
ATOM 683 C CA . PRO A 1 85 ? -2.949 4.230 -0.063 1.00 95.75 85 PRO A CA 1
ATOM 684 C C . PRO A 1 85 ? -2.389 4.297 -1.479 1.00 95.75 85 PRO A C 1
ATOM 686 O O . PRO A 1 85 ? -3.131 4.331 -2.464 1.00 95.75 85 PRO A O 1
ATOM 689 N N . GLU A 1 86 ? -1.069 4.233 -1.569 1.00 95.75 86 GLU A N 1
ATOM 690 C CA . GLU A 1 86 ? -0.324 4.249 -2.821 1.00 95.75 86 GLU A CA 1
ATOM 691 C C . GLU A 1 86 ? 0.881 3.315 -2.716 1.00 95.75 86 GLU A C 1
ATOM 693 O O . GLU A 1 86 ? 1.376 3.039 -1.619 1.00 95.75 86 GLU A O 1
ATOM 698 N N . VAL A 1 87 ? 1.371 2.849 -3.863 1.00 95.12 87 VAL A N 1
ATOM 699 C CA . VAL A 1 87 ? 2.640 2.120 -3.938 1.00 95.12 87 VAL A CA 1
ATOM 700 C C . VAL A 1 87 ? 3.802 3.043 -3.556 1.00 95.12 87 VAL A C 1
ATOM 702 O O . VAL A 1 87 ? 3.901 4.161 -4.066 1.00 95.12 87 VAL A O 1
ATOM 705 N N . GLY A 1 88 ? 4.685 2.572 -2.673 1.00 90.25 88 GLY A N 1
ATOM 706 C CA . GLY A 1 88 ? 5.853 3.308 -2.176 1.00 90.25 88 GLY A CA 1
ATOM 707 C C . GLY A 1 88 ? 6.352 2.845 -0.814 1.00 90.25 88 GLY A C 1
ATOM 708 O O . GLY A 1 88 ? 5.566 2.363 0.026 1.00 90.25 88 GLY A O 1
#

Sequence (88 aa):
MHPYPYPPCESFGCDSRECCGRGYKFTWPNVVGMTKDEAIAIIVRDNPLVTIVLRSEGHRWRILDFCCNRVWLDIDANNRVCLEPEVG

Foldseek 3Di:
DPPADPPHAAQVPHPDLVVLCVVFDFKDPPQAFPALVVVVVVRCVRGVQADEDEDEPVRPDDDPDFGSRYWYFYAYPVRGGHDIIGHD